Protein AF-D1KF51-F1 (afdb_monomer_lite)

Secondary structure (DSSP, 8-state):
-GGGSPPEEEEEEEETTEEEEEEEE---HHHHHHHHHTS--SPPTTTS-SSHHHHHHHHHHHHHHHHTSS--GGG------SEEEEETTEEEEE-TTS--EEEEE-TTS-EEEEEE--TTTT--S---SS--

Sequence (132 aa):
HLFDGDGMLHSIRISQGRAVLCSRFVKTYKYTVERDAGFPLLPNVFSGFNGLTASATRGAISAARVASGPYNPANGIGNANTSLAFFGDRLYALAESDLPYAVRLTADGDVETVGRNDFNGELFMSMTAHPK

Structure (mmCIF, N/CA/C/O backbone):
data_AF-D1KF51-F1
#
_entry.id   AF-D1KF51-F1
#
loop_
_atom_site.group_PDB
_atom_site.id
_atom_site.type_symbol
_atom_site.label_atom_id
_atom_site.label_alt_id
_atom_site.label_comp_id
_atom_site.label_asym_id
_atom_site.label_entity_id
_atom_site.label_seq_id
_atom_site.pdbx_PDB_ins_code
_atom_site.Cartn_x
_atom_site.Cartn_y
_atom_site.Cartn_z
_atom_site.occupancy
_atom_site.B_iso_or_equiv
_atom_site.auth_seq_id
_atom_site.auth_comp_id
_atom_site.auth_asym_id
_atom_site.auth_atom_id
_atom_site.pdbx_PDB_model_num
ATOM 1 N N . HIS A 1 1 ? 15.410 6.492 1.473 1.00 90.25 1 HIS A N 1
ATOM 2 C CA . HIS A 1 1 ? 14.843 7.658 2.181 1.00 90.25 1 HIS A CA 1
ATOM 3 C C . HIS A 1 1 ? 13.716 7.148 3.068 1.00 90.25 1 HIS A C 1
ATOM 5 O O . HIS A 1 1 ? 13.209 6.069 2.780 1.00 90.25 1 HIS A O 1
ATOM 11 N N . LEU A 1 2 ? 13.312 7.873 4.118 1.00 89.50 2 LEU A N 1
ATOM 12 C CA . LEU A 1 2 ? 12.252 7.413 5.032 1.00 89.50 2 LEU A CA 1
ATOM 13 C C . LEU A 1 2 ? 10.934 7.095 4.297 1.00 89.50 2 LEU A C 1
ATOM 15 O O . LEU A 1 2 ? 10.258 6.132 4.630 1.00 89.50 2 LEU A O 1
ATO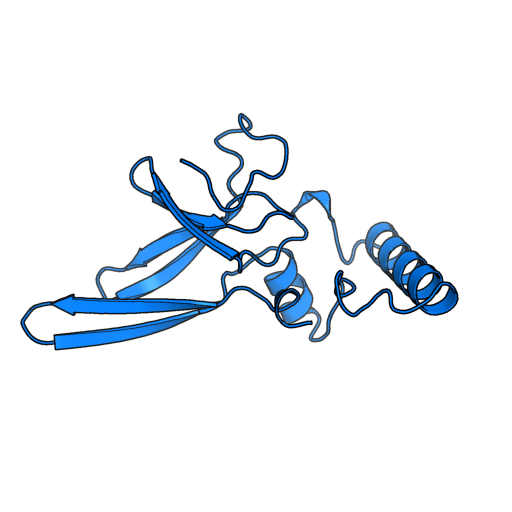M 19 N N . PHE A 1 3 ? 10.614 7.866 3.256 1.00 92.19 3 PHE A N 1
ATOM 20 C CA . PHE A 1 3 ? 9.359 7.748 2.499 1.00 92.19 3 PHE A CA 1
ATOM 21 C C . PHE A 1 3 ? 9.337 6.654 1.421 1.00 92.19 3 PHE A C 1
ATOM 23 O O . PHE A 1 3 ? 8.294 6.433 0.812 1.00 92.19 3 PHE A O 1
ATOM 30 N N . ASP A 1 4 ? 10.457 5.968 1.172 1.00 93.56 4 ASP A N 1
ATOM 31 C CA . ASP A 1 4 ? 10.520 4.935 0.126 1.00 93.56 4 ASP A CA 1
ATOM 32 C C . ASP A 1 4 ? 9.952 3.578 0.589 1.00 93.56 4 ASP A C 1
ATOM 34 O O . ASP A 1 4 ? 9.637 2.728 -0.240 1.00 93.56 4 ASP A O 1
ATOM 38 N N . GLY A 1 5 ? 9.829 3.359 1.902 1.00 95.19 5 GLY A N 1
ATOM 39 C CA . GLY A 1 5 ? 9.427 2.069 2.469 1.00 95.19 5 GLY A CA 1
ATOM 40 C C . GLY A 1 5 ? 7.970 1.696 2.187 1.00 95.19 5 GLY A C 1
ATOM 41 O O . GLY A 1 5 ? 7.122 2.570 1.999 1.00 95.19 5 GLY A O 1
ATOM 42 N N . ASP A 1 6 ? 7.679 0.396 2.190 1.00 97.88 6 ASP A N 1
ATOM 43 C CA . ASP A 1 6 ? 6.313 -0.116 2.067 1.00 97.88 6 ASP A CA 1
ATOM 44 C C . ASP A 1 6 ? 5.455 0.275 3.278 1.00 97.88 6 ASP A C 1
ATOM 46 O O . ASP A 1 6 ? 5.929 0.307 4.416 1.00 97.88 6 ASP A O 1
ATOM 50 N N . GLY A 1 7 ? 4.179 0.565 3.033 1.00 97.94 7 GLY A N 1
ATOM 51 C CA . GLY A 1 7 ? 3.231 0.950 4.068 1.00 97.94 7 GLY A CA 1
ATOM 52 C C . GLY A 1 7 ? 2.947 -0.201 5.022 1.00 97.94 7 GLY A C 1
ATOM 53 O O . GLY A 1 7 ? 2.560 -1.293 4.604 1.00 97.94 7 GLY A O 1
ATOM 54 N N . MET A 1 8 ? 3.099 0.056 6.318 1.00 98.38 8 MET A N 1
ATOM 55 C CA . MET A 1 8 ? 2.691 -0.853 7.382 1.00 98.38 8 MET A CA 1
ATOM 56 C C . MET A 1 8 ? 1.686 -0.145 8.280 1.00 98.38 8 MET A C 1
ATOM 58 O O . MET A 1 8 ? 1.955 0.928 8.815 1.00 98.38 8 MET A O 1
ATOM 62 N N . LEU A 1 9 ? 0.520 -0.761 8.439 1.00 98.19 9 LEU A N 1
ATOM 63 C CA . LEU A 1 9 ? -0.515 -0.280 9.335 1.00 98.19 9 LEU A CA 1
ATOM 64 C C . LEU A 1 9 ? -0.317 -0.885 10.714 1.00 98.19 9 LEU A C 1
ATOM 66 O O . LEU A 1 9 ? -0.073 -2.085 10.847 1.00 98.19 9 LEU A O 1
ATOM 70 N N . HIS A 1 10 ? -0.494 -0.043 11.723 1.00 97.44 10 HIS A N 1
ATOM 71 C CA . HIS A 1 10 ? -0.591 -0.438 13.116 1.00 97.44 10 HIS A CA 1
ATOM 72 C C . HIS A 1 10 ? -2.001 -0.127 13.606 1.00 97.44 10 HIS A C 1
ATOM 74 O O . HIS A 1 10 ? -2.499 0.981 13.418 1.00 97.44 10 HIS A O 1
ATOM 80 N N . SER A 1 11 ? -2.643 -1.103 14.236 1.00 96.19 11 SER A N 1
ATOM 81 C CA . SER A 1 11 ? -3.980 -0.960 14.806 1.00 96.19 11 SER A CA 1
ATOM 82 C C . SER A 1 11 ? -3.985 -1.430 16.253 1.00 96.19 11 SER A C 1
ATOM 84 O O . SER A 1 11 ? -3.345 -2.424 16.596 1.00 96.19 11 SER A O 1
ATOM 86 N N . ILE A 1 12 ? -4.703 -0.702 17.106 1.00 96.31 12 ILE A N 1
ATOM 87 C CA . ILE A 1 12 ? -4.940 -1.079 18.497 1.00 96.31 12 ILE A CA 1
ATOM 88 C C . ILE A 1 12 ? -6.449 -1.138 18.690 1.00 96.31 12 ILE A C 1
ATOM 90 O O . ILE A 1 12 ? -7.124 -0.109 18.713 1.00 96.31 12 ILE A O 1
ATOM 94 N N . ARG A 1 13 ? -6.989 -2.348 18.829 1.00 95.38 13 ARG A N 1
ATOM 95 C CA . ARG A 1 13 ? -8.398 -2.558 19.162 1.00 95.38 13 ARG A CA 1
ATOM 96 C C . ARG A 1 13 ? -8.553 -2.571 20.675 1.00 95.38 13 ARG A C 1
ATOM 98 O O . ARG A 1 13 ? -7.976 -3.429 21.337 1.00 95.38 13 ARG A O 1
ATOM 105 N N . ILE A 1 14 ? -9.364 -1.659 21.206 1.00 95.88 14 ILE A N 1
ATOM 106 C CA . ILE A 1 14 ? -9.701 -1.599 22.632 1.00 95.88 14 ILE A CA 1
ATOM 107 C C . ILE A 1 14 ? -11.146 -2.067 22.807 1.00 95.88 14 ILE A C 1
ATOM 109 O O . ILE A 1 14 ? -12.068 -1.478 22.250 1.00 95.88 14 ILE A O 1
ATOM 113 N N . SER A 1 15 ? -11.354 -3.149 23.555 1.00 94.38 15 SER A N 1
ATOM 114 C CA . SER A 1 15 ? -12.686 -3.697 23.824 1.00 94.38 15 SER A CA 1
ATOM 115 C C . SER A 1 15 ? -12.691 -4.481 25.131 1.00 94.38 15 SER A C 1
ATOM 117 O O . SER A 1 15 ? -11.734 -5.196 25.419 1.00 94.38 15 SER A O 1
ATOM 119 N N . GLN A 1 16 ? -13.759 -4.349 25.925 1.00 94.88 16 GLN A N 1
ATOM 120 C CA . GLN A 1 16 ? -13.935 -5.083 27.190 1.00 94.88 16 GLN A CA 1
ATOM 121 C C . GLN A 1 16 ? -12.718 -4.970 28.133 1.00 94.88 16 GLN A C 1
ATOM 123 O O . GLN A 1 16 ? -12.252 -5.957 28.697 1.00 94.88 16 GLN A O 1
ATOM 128 N N . GLY A 1 17 ? -12.139 -3.768 28.247 1.00 96.31 17 GLY A N 1
ATOM 129 C CA . GLY A 1 17 ? -10.955 -3.518 29.080 1.00 96.31 17 GLY A CA 1
ATOM 130 C C . GLY A 1 17 ? -9.645 -4.134 28.565 1.00 96.31 17 GLY A C 1
ATOM 131 O O . GLY A 1 17 ? -8.645 -4.102 29.276 1.00 96.31 17 GLY A O 1
ATOM 132 N N . ARG A 1 18 ? -9.616 -4.687 27.345 1.00 95.25 18 ARG A N 1
ATOM 133 C CA . ARG A 1 18 ? -8.428 -5.289 26.722 1.00 95.25 18 ARG A CA 1
ATOM 134 C C . ARG A 1 18 ? -7.994 -4.530 25.474 1.00 95.25 18 ARG A C 1
ATOM 136 O O . ARG A 1 18 ? -8.835 -4.030 24.731 1.00 95.25 18 ARG A O 1
ATOM 143 N N . ALA A 1 19 ? -6.685 -4.516 25.224 1.00 95.50 19 ALA A N 1
ATOM 144 C CA . ALA A 1 19 ? -6.080 -4.010 23.995 1.00 95.50 19 ALA A CA 1
ATOM 145 C C . ALA A 1 19 ? -5.502 -5.164 23.158 1.00 95.50 19 ALA A C 1
ATOM 147 O O . ALA A 1 19 ? -4.833 -6.048 23.696 1.00 95.50 19 ALA A O 1
ATOM 148 N N . VAL A 1 20 ? -5.745 -5.143 21.848 1.00 95.25 20 VAL A N 1
ATOM 149 C CA . VAL A 1 20 ? -5.149 -6.055 20.861 1.00 95.25 20 VAL A CA 1
ATOM 150 C C . VAL A 1 20 ? -4.388 -5.215 19.844 1.00 95.25 20 VAL A C 1
ATOM 152 O O . VAL A 1 20 ? -4.981 -4.360 1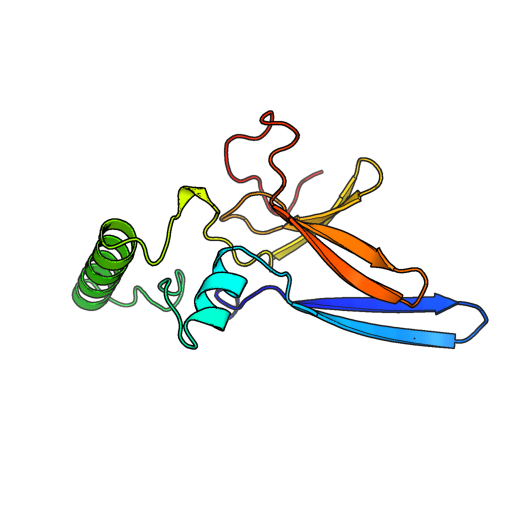9.191 1.00 95.25 20 VAL A O 1
ATOM 155 N N . LEU A 1 21 ? -3.079 -5.446 19.732 1.00 96.75 21 LEU A N 1
ATOM 156 C CA . LEU A 1 21 ? -2.213 -4.812 18.740 1.00 96.75 21 LEU A CA 1
ATOM 157 C C . LEU A 1 21 ? -2.114 -5.705 17.502 1.00 96.75 21 LEU A C 1
ATOM 159 O O . LEU A 1 21 ? -1.785 -6.886 17.621 1.00 96.75 21 LEU A O 1
ATOM 163 N N . CYS A 1 22 ? -2.305 -5.127 16.320 1.00 97.62 22 CYS A N 1
ATOM 164 C CA . CYS A 1 22 ? -1.988 -5.777 15.056 1.00 97.62 22 CYS A CA 1
ATOM 165 C C . CYS A 1 22 ? -1.162 -4.858 14.153 1.00 97.62 22 CYS A C 1
ATOM 167 O O . CYS A 1 22 ? -1.462 -3.671 14.014 1.00 97.62 22 CYS A O 1
ATOM 169 N N . SER A 1 23 ? -0.143 -5.443 13.519 1.00 98.06 23 SER A N 1
ATOM 170 C CA . SER A 1 23 ? 0.697 -4.799 12.511 1.00 98.06 23 SER A CA 1
ATOM 171 C C . SER A 1 23 ? 0.675 -5.618 11.223 1.00 98.06 23 SER A C 1
ATOM 173 O O . SER A 1 23 ? 0.931 -6.831 11.253 1.00 98.06 23 SER A O 1
ATOM 175 N N . ARG A 1 24 ? 0.371 -4.974 10.093 1.00 98.25 24 ARG A N 1
ATOM 176 C CA . ARG A 1 24 ? 0.320 -5.610 8.766 1.00 98.25 24 ARG A CA 1
ATOM 177 C C . ARG A 1 24 ? 0.823 -4.658 7.694 1.00 98.25 24 ARG A C 1
ATOM 179 O O . ARG A 1 24 ? 0.458 -3.486 7.685 1.00 98.25 24 ARG A O 1
ATOM 186 N N . PHE A 1 25 ? 1.619 -5.178 6.765 1.00 98.50 25 PHE A N 1
ATOM 187 C CA . PHE A 1 25 ? 1.904 -4.462 5.525 1.00 98.50 25 PHE A CA 1
ATOM 188 C C . PHE A 1 25 ? 0.625 -4.302 4.706 1.00 98.50 25 PHE A C 1
ATOM 190 O O . PHE A 1 25 ? -0.177 -5.236 4.611 1.00 98.50 25 PHE A O 1
ATOM 197 N N . VAL A 1 26 ? 0.464 -3.137 4.085 1.00 98.56 26 VAL A N 1
ATOM 198 C CA . VAL A 1 26 ? -0.517 -2.956 3.020 1.00 98.56 26 VAL A CA 1
ATOM 199 C C . VAL A 1 26 ? -0.027 -3.770 1.830 1.00 98.56 26 VAL A C 1
ATOM 201 O O . VAL A 1 26 ? 1.076 -3.555 1.330 1.00 98.56 26 VAL A O 1
ATOM 204 N N . LYS A 1 27 ? -0.831 -4.732 1.377 1.00 98.44 27 LYS A N 1
ATOM 205 C CA . LYS A 1 27 ? -0.496 -5.595 0.240 1.00 98.44 27 LYS A CA 1
ATOM 206 C C . LYS A 1 27 ? -0.681 -4.833 -1.074 1.00 98.44 27 LYS A C 1
ATOM 208 O O . LYS A 1 27 ? -1.609 -5.113 -1.830 1.00 98.44 27 LYS A O 1
ATOM 213 N N . THR A 1 28 ? 0.171 -3.840 -1.319 1.00 98.38 28 THR A N 1
ATOM 214 C CA . THR A 1 28 ? 0.176 -3.102 -2.585 1.00 98.38 28 THR A CA 1
ATOM 215 C C . THR A 1 28 ? 0.636 -3.990 -3.737 1.00 98.38 28 THR A C 1
ATOM 217 O O . THR A 1 28 ? 1.277 -5.025 -3.522 1.00 98.38 28 THR A O 1
ATOM 220 N N . TYR A 1 29 ? 0.337 -3.595 -4.978 1.00 97.56 29 TYR A N 1
ATOM 221 C CA . TYR A 1 29 ? 0.871 -4.299 -6.145 1.00 97.56 29 TYR A CA 1
ATOM 222 C C . TYR A 1 29 ? 2.406 -4.338 -6.107 1.00 97.56 29 TYR A C 1
ATOM 224 O O . TYR A 1 29 ? 2.998 -5.406 -6.223 1.00 97.56 29 TYR A O 1
ATOM 232 N N . LYS A 1 30 ? 3.059 -3.204 -5.812 1.00 96.75 30 LYS A N 1
ATOM 233 C CA . LYS A 1 30 ? 4.512 -3.151 -5.592 1.00 96.75 30 LYS A CA 1
ATOM 234 C C . LYS A 1 30 ? 4.968 -4.167 -4.536 1.00 96.75 30 LYS A C 1
ATOM 236 O O . LYS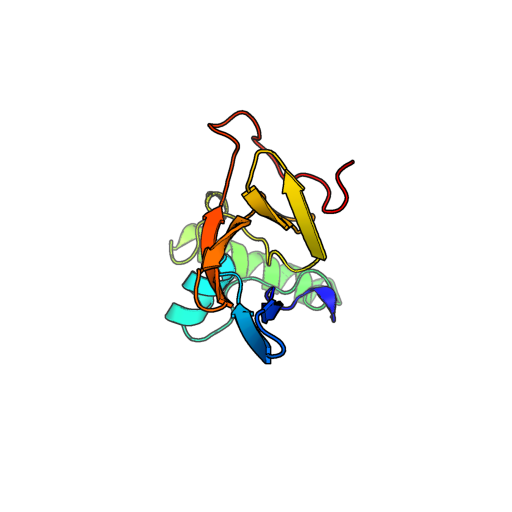 A 1 30 ? 5.819 -4.997 -4.836 1.00 96.75 30 LYS A O 1
ATOM 241 N N . TYR A 1 31 ? 4.382 -4.126 -3.337 1.00 97.44 31 TYR A N 1
ATOM 242 C CA . TYR A 1 31 ? 4.766 -5.004 -2.230 1.00 97.44 31 TYR A CA 1
ATOM 243 C C . TYR A 1 31 ? 4.634 -6.487 -2.594 1.00 97.44 31 TYR A C 1
ATOM 245 O O . TYR A 1 31 ? 5.530 -7.276 -2.314 1.00 97.44 31 TYR A O 1
ATOM 253 N N . THR A 1 32 ? 3.518 -6.872 -3.215 1.00 97.50 32 THR A N 1
ATOM 254 C CA . THR A 1 32 ? 3.247 -8.275 -3.563 1.00 97.50 32 THR A CA 1
ATOM 255 C C . THR A 1 32 ? 4.226 -8.800 -4.607 1.00 97.50 32 THR A C 1
ATOM 257 O O . THR A 1 32 ? 4.860 -9.823 -4.369 1.00 97.50 32 THR A O 1
ATOM 260 N N . VAL A 1 33 ? 4.445 -8.064 -5.700 1.00 96.75 33 VAL A N 1
ATOM 261 C CA . VAL A 1 33 ? 5.368 -8.500 -6.759 1.00 96.75 33 VAL A CA 1
ATOM 262 C C . VAL A 1 33 ? 6.820 -8.544 -6.265 1.00 96.75 33 VAL A C 1
ATOM 264 O O . VAL A 1 33 ? 7.540 -9.494 -6.560 1.00 96.75 33 VAL A O 1
ATOM 267 N N . GLU A 1 34 ? 7.269 -7.557 -5.484 1.00 96.44 34 GLU A N 1
ATOM 268 C CA . GLU A 1 34 ? 8.633 -7.555 -4.927 1.00 96.44 34 GLU A CA 1
ATOM 269 C C . GLU A 1 34 ? 8.841 -8.657 -3.885 1.00 96.44 34 GLU A C 1
ATOM 271 O O . GLU A 1 34 ? 9.911 -9.269 -3.833 1.00 96.44 34 GLU A O 1
ATOM 276 N N . ARG A 1 35 ? 7.814 -8.947 -3.078 1.00 96.50 35 ARG A N 1
ATOM 277 C CA . ARG A 1 35 ? 7.838 -10.055 -2.121 1.00 96.50 35 ARG A CA 1
ATOM 278 C C . ARG A 1 35 ? 7.962 -11.400 -2.828 1.00 96.50 35 ARG A C 1
ATOM 280 O O . ARG A 1 35 ? 8.760 -12.221 -2.385 1.00 96.50 35 ARG A O 1
ATOM 287 N N . ASP A 1 36 ? 7.210 -11.609 -3.905 1.00 96.38 36 ASP A N 1
ATOM 288 C CA . ASP A 1 36 ? 7.240 -12.856 -4.675 1.00 96.38 36 ASP A CA 1
ATOM 289 C C . ASP A 1 36 ? 8.563 -13.017 -5.439 1.00 96.38 36 ASP A C 1
ATOM 291 O O . ASP A 1 36 ? 9.106 -14.118 -5.522 1.00 96.38 36 ASP A O 1
ATOM 295 N N . ALA A 1 37 ? 9.130 -11.915 -5.941 1.00 94.88 37 ALA A N 1
ATOM 296 C CA . ALA A 1 37 ? 10.452 -11.908 -6.564 1.00 94.88 37 ALA A CA 1
ATOM 297 C C . ALA A 1 37 ? 11.597 -12.115 -5.553 1.00 94.88 37 ALA A C 1
ATOM 299 O O . ALA A 1 37 ? 12.677 -12.570 -5.929 1.00 94.88 37 ALA A O 1
ATOM 300 N N . GLY A 1 38 ? 11.386 -11.766 -4.280 1.00 95.62 38 GLY A N 1
ATOM 301 C CA . GLY A 1 38 ? 12.393 -11.834 -3.219 1.00 95.62 38 GLY A CA 1
ATOM 302 C C . GLY A 1 38 ? 13.413 -10.688 -3.235 1.00 95.62 38 GLY A C 1
ATOM 303 O O . GLY A 1 38 ? 14.398 -10.738 -2.497 1.00 95.62 38 GLY A O 1
ATOM 304 N N . PHE A 1 39 ? 13.210 -9.657 -4.061 1.00 91.56 39 PHE A N 1
ATOM 305 C CA . PHE A 1 39 ? 14.076 -8.476 -4.142 1.00 91.56 39 PHE A CA 1
ATOM 306 C C . PHE A 1 39 ? 13.328 -7.244 -4.699 1.00 91.56 39 PHE A C 1
ATOM 308 O O . PHE A 1 39 ? 12.323 -7.399 -5.393 1.00 91.56 39 PHE A O 1
ATOM 315 N N . PRO A 1 40 ? 13.828 -6.011 -4.463 1.00 91.00 40 PRO A N 1
ATOM 316 C CA . PRO A 1 40 ? 13.205 -4.792 -4.987 1.00 91.00 40 PRO A CA 1
ATOM 317 C C . PRO A 1 40 ? 13.219 -4.695 -6.525 1.00 91.00 40 PRO A C 1
ATOM 319 O O . PRO A 1 40 ? 14.271 -4.779 -7.179 1.00 91.00 40 PRO A O 1
ATOM 322 N N . LEU A 1 41 ? 12.048 -4.439 -7.108 1.00 90.19 41 LEU A N 1
ATOM 323 C CA . LEU A 1 41 ? 11.808 -4.324 -8.548 1.00 90.19 41 LEU A CA 1
ATOM 324 C C . LEU A 1 41 ? 11.610 -2.880 -9.000 1.00 90.19 41 LEU A C 1
ATOM 326 O O . LEU A 1 41 ? 11.955 -2.557 -10.140 1.00 90.19 41 LEU A O 1
ATOM 330 N N . LEU A 1 42 ? 11.119 -2.002 -8.134 1.00 88.62 42 LEU A N 1
ATOM 331 C CA . LEU A 1 42 ? 11.048 -0.579 -8.425 1.00 88.62 42 LEU A CA 1
ATOM 332 C C . LEU A 1 42 ? 12.193 0.188 -7.757 1.00 88.62 42 LEU A C 1
ATOM 334 O O . LEU A 1 42 ? 12.652 -0.171 -6.671 1.00 88.62 42 LEU A O 1
ATOM 338 N N . PRO A 1 43 ? 12.703 1.246 -8.408 1.00 88.31 43 PRO A N 1
ATOM 339 C CA . PRO A 1 43 ? 13.668 2.126 -7.785 1.00 88.31 43 PRO A CA 1
ATOM 340 C C . PRO A 1 43 ? 12.984 2.949 -6.692 1.00 88.31 43 PRO A C 1
ATOM 342 O O . PRO A 1 43 ? 11.881 3.461 -6.867 1.00 88.31 43 PRO A O 1
ATOM 345 N N . ASN A 1 44 ? 13.693 3.144 -5.587 1.00 88.88 44 ASN A N 1
ATOM 346 C CA . ASN A 1 44 ? 13.307 4.111 -4.568 1.00 88.88 44 ASN A CA 1
ATOM 347 C C . ASN A 1 44 ? 13.333 5.528 -5.160 1.00 88.88 44 ASN A C 1
ATOM 349 O O . ASN A 1 44 ? 14.373 5.964 -5.654 1.00 88.88 44 ASN A O 1
ATOM 353 N N . VAL A 1 45 ? 12.222 6.258 -5.103 1.00 85.62 45 VAL A N 1
ATOM 354 C CA . VAL A 1 45 ? 12.091 7.568 -5.764 1.00 85.62 45 VAL A CA 1
ATOM 355 C C . VAL A 1 45 ? 12.962 8.627 -5.092 1.00 85.62 45 VAL A C 1
ATOM 357 O O . VAL A 1 45 ? 13.624 9.404 -5.772 1.00 85.62 45 VAL A O 1
ATOM 360 N N . PHE A 1 46 ? 13.035 8.636 -3.762 1.00 83.38 46 PHE A N 1
ATOM 361 C CA . PHE A 1 46 ? 13.773 9.676 -3.042 1.00 83.38 46 PHE A CA 1
ATOM 362 C C . PHE A 1 46 ? 15.246 9.332 -2.831 1.00 83.38 46 PHE A C 1
ATOM 364 O O . PHE A 1 46 ? 16.074 10.226 -2.700 1.00 83.38 46 PHE A O 1
ATOM 371 N N . SER A 1 47 ? 15.593 8.043 -2.765 1.00 82.81 47 SER A N 1
ATOM 372 C CA . SER A 1 47 ? 16.982 7.610 -2.537 1.00 82.81 47 SER A CA 1
ATOM 373 C C . SER A 1 47 ? 17.664 6.945 -3.725 1.00 82.81 47 SER A C 1
ATOM 375 O O . SER A 1 47 ? 18.870 6.717 -3.672 1.00 82.81 47 SER A O 1
ATOM 377 N N . GLY A 1 48 ? 16.934 6.615 -4.788 1.00 77.94 48 GLY A N 1
ATOM 378 C CA . GLY A 1 48 ? 17.470 5.909 -5.953 1.00 77.94 48 GLY A CA 1
ATOM 379 C C . GLY A 1 48 ? 18.071 6.815 -7.028 1.00 77.94 48 GLY A C 1
ATOM 380 O O . GLY A 1 48 ? 18.786 6.308 -7.891 1.00 77.94 48 GLY A O 1
ATOM 381 N N . PHE A 1 49 ? 17.825 8.126 -6.969 1.00 80.69 49 PHE A N 1
ATOM 382 C CA . PHE A 1 49 ? 18.142 9.090 -8.032 1.00 80.69 49 PHE A CA 1
ATOM 383 C C . PHE A 1 49 ? 19.201 10.128 -7.606 1.00 80.69 49 PHE A C 1
ATOM 385 O O . PHE A 1 49 ? 19.054 11.324 -7.837 1.00 80.69 49 PHE A O 1
ATOM 392 N N . ASN A 1 50 ? 20.305 9.678 -6.997 1.00 81.94 50 ASN A N 1
ATOM 393 C CA . ASN A 1 50 ? 21.354 10.557 -6.442 1.00 81.94 50 ASN A CA 1
ATOM 394 C C . ASN A 1 50 ? 22.449 10.967 -7.452 1.00 81.94 50 ASN A C 1
ATOM 396 O O . ASN A 1 50 ? 23.609 11.138 -7.082 1.00 81.94 50 ASN A O 1
ATOM 400 N N . GLY A 1 51 ? 22.115 11.090 -8.738 1.00 87.69 51 GLY A N 1
ATOM 401 C CA . GLY A 1 51 ? 23.051 11.540 -9.776 1.00 87.69 51 GLY A CA 1
ATOM 402 C C . GLY A 1 5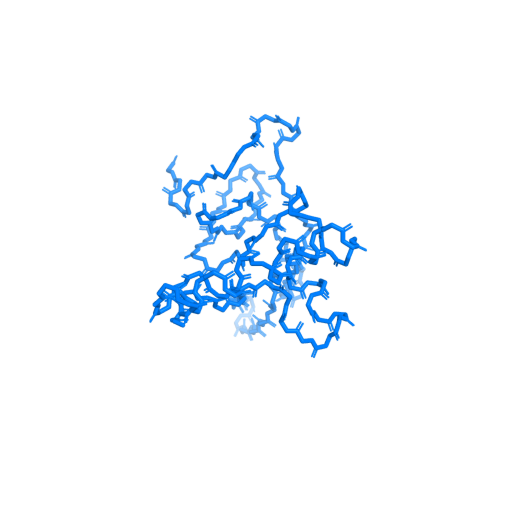1 ? 22.687 11.033 -11.167 1.00 87.69 51 GLY A C 1
ATOM 403 O O . GLY A 1 51 ? 22.020 10.011 -11.299 1.00 87.69 51 GLY A O 1
ATOM 404 N N . LEU A 1 52 ? 23.152 11.721 -12.215 1.00 86.81 52 LEU A N 1
ATOM 405 C CA . LEU A 1 52 ? 22.735 11.468 -13.602 1.00 86.81 52 LEU A CA 1
ATOM 406 C C . LEU A 1 52 ? 22.909 10.001 -14.032 1.00 86.81 52 LEU A C 1
ATOM 408 O O . LEU A 1 52 ? 21.966 9.388 -14.526 1.00 86.81 52 LEU A O 1
ATOM 412 N N . THR A 1 53 ? 24.084 9.415 -13.792 1.00 88.12 53 THR A N 1
ATOM 413 C CA . THR A 1 53 ? 24.373 8.018 -14.159 1.00 88.12 53 THR A CA 1
ATOM 414 C C . THR A 1 53 ? 23.507 7.026 -13.383 1.00 88.12 53 THR A C 1
ATOM 416 O O . THR A 1 53 ? 22.988 6.071 -13.963 1.00 88.12 53 THR A O 1
ATOM 419 N N . ALA A 1 54 ? 23.317 7.253 -12.079 1.00 86.00 54 ALA A N 1
ATOM 420 C CA . ALA A 1 54 ? 22.474 6.404 -11.240 1.00 86.00 54 ALA A CA 1
ATOM 421 C C . ALA A 1 54 ? 21.012 6.467 -11.703 1.00 86.00 54 ALA A C 1
ATOM 423 O O . ALA A 1 54 ? 20.387 5.427 -11.908 1.00 86.00 54 ALA A O 1
ATOM 424 N N . SER A 1 55 ? 20.510 7.675 -11.965 1.00 87.94 55 SER A N 1
ATOM 425 C CA . SER A 1 55 ? 19.171 7.926 -12.491 1.00 87.94 55 SER A CA 1
ATOM 426 C C . SER A 1 55 ? 18.941 7.238 -13.836 1.00 87.94 55 SER A C 1
ATOM 428 O O . SER A 1 55 ? 17.962 6.510 -13.989 1.00 87.94 55 SER A O 1
ATOM 430 N N . ALA A 1 56 ? 19.868 7.397 -14.787 1.00 89.81 56 ALA A N 1
ATOM 431 C CA . ALA A 1 56 ? 19.785 6.759 -16.100 1.00 89.81 56 ALA A CA 1
ATOM 432 C C . ALA A 1 56 ? 19.791 5.226 -15.989 1.00 89.81 56 ALA A C 1
ATOM 434 O O . ALA A 1 56 ? 18.960 4.552 -16.597 1.00 89.81 56 ALA A O 1
ATOM 435 N N . THR A 1 57 ? 20.672 4.671 -15.152 1.00 90.62 57 THR A N 1
ATOM 436 C CA . THR A 1 57 ? 20.772 3.219 -14.938 1.00 90.62 57 THR A CA 1
ATOM 437 C C . THR A 1 57 ? 19.492 2.656 -14.319 1.00 90.62 57 THR A C 1
ATOM 439 O O . THR A 1 57 ? 18.959 1.650 -14.786 1.00 90.62 57 THR A O 1
ATOM 442 N N . ARG A 1 58 ? 18.957 3.307 -13.278 1.00 89.31 58 ARG A N 1
ATOM 443 C CA . ARG A 1 58 ? 17.707 2.893 -12.620 1.00 89.31 58 ARG A CA 1
ATOM 444 C C . ARG A 1 58 ? 16.505 3.022 -13.549 1.00 89.31 58 ARG A C 1
ATOM 446 O O . ARG A 1 58 ? 15.671 2.117 -13.566 1.00 89.31 58 ARG A O 1
ATOM 453 N N . GLY A 1 59 ? 16.443 4.087 -14.347 1.00 89.88 59 GLY A N 1
ATOM 454 C CA . GLY A 1 59 ? 15.425 4.265 -15.381 1.00 89.88 59 GLY A CA 1
ATOM 455 C C . GLY A 1 59 ? 15.458 3.138 -16.415 1.00 89.88 59 GLY A C 1
ATOM 456 O O . GLY A 1 59 ? 14.435 2.500 -16.650 1.00 89.88 59 GLY A O 1
ATOM 457 N N . ALA A 1 60 ? 16.640 2.819 -16.952 1.00 92.56 60 ALA A N 1
ATOM 458 C CA . ALA A 1 60 ? 16.813 1.746 -17.932 1.00 92.56 60 ALA A CA 1
ATOM 459 C C . ALA A 1 60 ? 16.421 0.366 -17.375 1.00 92.56 60 ALA A C 1
ATOM 461 O O . ALA A 1 60 ? 15.688 -0.374 -18.028 1.00 92.56 60 ALA A O 1
ATOM 462 N N . ILE A 1 61 ? 16.843 0.034 -16.148 1.00 92.12 61 ILE A N 1
ATOM 463 C CA . ILE A 1 61 ? 16.460 -1.227 -15.488 1.00 92.12 61 ILE A CA 1
ATOM 464 C C . ILE A 1 61 ? 14.943 -1.296 -15.279 1.00 92.12 61 ILE A C 1
ATOM 466 O O . ILE A 1 61 ? 14.337 -2.340 -15.514 1.00 92.12 61 ILE A O 1
ATOM 470 N N . SER A 1 62 ? 14.321 -0.193 -14.860 1.00 91.06 62 SER A N 1
ATOM 471 C CA . SER A 1 62 ? 12.869 -0.136 -14.651 1.00 91.06 62 SER A CA 1
ATOM 472 C C . SER A 1 62 ? 12.120 -0.336 -15.966 1.00 91.06 62 SER A C 1
ATOM 474 O O . SER A 1 62 ? 11.221 -1.166 -16.034 1.00 91.06 62 SER A O 1
ATOM 476 N N . ALA A 1 63 ? 12.542 0.343 -17.036 1.00 91.62 63 ALA A N 1
ATOM 477 C CA . ALA A 1 63 ? 11.963 0.175 -18.366 1.00 91.62 63 ALA A CA 1
ATOM 478 C C . ALA A 1 63 ? 12.112 -1.267 -18.877 1.00 91.62 63 ALA A C 1
ATOM 480 O O . ALA A 1 63 ? 11.151 -1.834 -19.391 1.00 91.62 63 ALA A O 1
ATOM 481 N N . ALA A 1 64 ? 13.276 -1.893 -18.672 1.00 93.50 64 ALA A N 1
ATOM 482 C CA . ALA A 1 64 ? 13.491 -3.291 -19.032 1.00 93.50 64 ALA A CA 1
ATOM 483 C C . ALA A 1 64 ? 12.559 -4.240 -18.259 1.00 93.50 64 ALA A C 1
ATOM 485 O O . ALA A 1 64 ? 12.005 -5.165 -18.849 1.00 93.50 64 ALA A O 1
ATOM 486 N N . ARG A 1 65 ? 12.337 -4.002 -16.959 1.00 92.31 65 ARG A N 1
ATOM 487 C CA . ARG A 1 65 ? 11.385 -4.768 -16.128 1.00 92.31 65 ARG A CA 1
ATOM 488 C C . ARG A 1 65 ? 9.935 -4.589 -16.574 1.00 92.31 65 ARG A C 1
ATOM 490 O O . ARG A 1 65 ? 9.169 -5.539 -16.516 1.00 92.31 65 ARG A O 1
ATOM 497 N N . VAL A 1 66 ? 9.556 -3.409 -17.054 1.00 92.19 66 VAL A N 1
ATOM 498 C CA . VAL A 1 66 ? 8.221 -3.208 -17.636 1.00 92.19 66 VAL A CA 1
ATOM 499 C C . VAL A 1 66 ? 8.097 -3.932 -18.977 1.00 92.19 66 VAL A C 1
ATOM 501 O O . VAL A 1 66 ? 7.139 -4.664 -19.200 1.00 92.19 66 VAL A O 1
ATOM 504 N N . ALA A 1 67 ? 9.097 -3.798 -19.850 1.00 92.69 67 ALA A N 1
ATOM 505 C CA . ALA A 1 67 ? 9.084 -4.399 -21.182 1.00 92.69 67 ALA A CA 1
ATOM 506 C C . ALA A 1 67 ? 9.134 -5.939 -21.162 1.00 92.69 67 ALA A C 1
ATOM 508 O O . ALA A 1 67 ? 8.546 -6.583 -22.025 1.00 92.69 67 ALA A O 1
ATOM 509 N N . SER A 1 68 ? 9.825 -6.533 -20.184 1.00 91.94 68 SER A N 1
ATOM 510 C CA . SER A 1 68 ? 9.939 -7.994 -20.031 1.00 91.94 68 SER A CA 1
ATOM 511 C C . SER A 1 68 ? 8.748 -8.642 -19.313 1.00 91.94 68 SER A C 1
ATOM 513 O O . SER A 1 68 ? 8.681 -9.866 -19.240 1.00 91.94 68 SER A O 1
ATOM 515 N N . GLY A 1 69 ? 7.815 -7.847 -18.776 1.00 89.38 69 GLY A N 1
ATOM 516 C CA . GLY A 1 69 ? 6.625 -8.332 -18.079 1.00 89.38 69 GLY A CA 1
ATOM 517 C C . GLY A 1 69 ? 6.697 -8.650 -16.570 1.00 89.38 69 GLY A C 1
ATOM 518 O O . GLY A 1 69 ? 5.615 -8.833 -16.013 1.00 89.38 69 GLY A O 1
ATOM 519 N N . PRO A 1 70 ? 7.839 -8.692 -15.840 1.00 87.81 70 PRO A N 1
ATOM 520 C CA . PRO A 1 70 ? 7.813 -8.949 -14.396 1.00 87.81 70 PRO A CA 1
ATOM 521 C C . PRO A 1 70 ? 7.137 -7.839 -13.581 1.00 87.81 70 PRO A C 1
ATOM 523 O O . PRO A 1 70 ? 6.858 -8.048 -12.405 1.00 87.81 70 PRO A O 1
ATOM 526 N N . TYR A 1 71 ? 6.883 -6.662 -14.163 1.00 94.00 71 TYR A N 1
ATOM 527 C CA . TYR A 1 71 ? 6.191 -5.576 -13.478 1.00 94.00 71 TYR A CA 1
ATOM 528 C C . TYR A 1 71 ? 5.312 -4.762 -14.430 1.00 94.00 71 TYR A C 1
ATOM 530 O O . TYR A 1 71 ? 5.801 -4.249 -15.433 1.00 94.00 71 TYR A O 1
ATOM 538 N N . ASN A 1 72 ? 4.032 -4.574 -14.096 1.00 95.25 72 ASN A N 1
ATOM 539 C CA . ASN A 1 72 ? 3.122 -3.721 -14.859 1.00 95.25 72 ASN A CA 1
ATOM 540 C C . ASN A 1 72 ? 2.700 -2.486 -14.035 1.00 95.25 72 ASN A C 1
ATOM 542 O O . ASN A 1 72 ? 1.859 -2.616 -13.144 1.00 95.25 72 ASN A O 1
ATOM 546 N N . PRO A 1 73 ? 3.210 -1.280 -14.344 1.00 92.81 73 PRO A N 1
ATOM 547 C CA . PRO A 1 73 ? 2.918 -0.071 -13.575 1.00 92.81 73 PRO A CA 1
ATOM 548 C C . PRO A 1 73 ? 1.449 0.371 -13.651 1.00 92.81 73 PRO A C 1
ATOM 550 O O . PRO A 1 73 ? 1.005 1.121 -12.784 1.00 92.81 73 PRO A O 1
ATOM 553 N N . ALA A 1 74 ? 0.663 -0.119 -14.620 1.00 92.81 74 ALA A N 1
ATOM 554 C CA . ALA A 1 74 ? -0.779 0.141 -14.673 1.00 92.81 74 ALA A CA 1
ATOM 555 C C . ALA A 1 74 ? -1.522 -0.403 -13.436 1.00 92.81 74 ALA A C 1
ATOM 557 O O . ALA A 1 74 ? -2.553 0.141 -13.033 1.00 92.81 74 ALA A O 1
ATOM 558 N N . ASN A 1 75 ? -0.966 -1.432 -12.790 1.00 94.75 75 ASN A N 1
ATOM 559 C CA . ASN A 1 75 ? -1.520 -2.035 -11.579 1.00 94.75 75 ASN A CA 1
ATOM 560 C C . ASN A 1 75 ? -1.153 -1.271 -10.294 1.00 94.75 75 ASN A C 1
ATOM 562 O O . ASN A 1 75 ? -1.616 -1.643 -9.216 1.00 94.75 75 ASN A O 1
ATOM 566 N N . GLY A 1 76 ? -0.369 -0.195 -10.402 1.00 94.75 76 GLY A N 1
ATOM 567 C CA . GLY A 1 76 ? 0.050 0.654 -9.290 1.00 94.75 76 GLY A CA 1
ATOM 568 C C . GLY A 1 76 ? 1.557 0.622 -9.069 1.00 94.75 76 GLY A C 1
ATOM 569 O O . GLY A 1 76 ? 2.223 -0.346 -9.412 1.00 94.75 76 GLY A O 1
ATOM 570 N N . ILE A 1 77 ? 2.095 1.695 -8.498 1.00 94.56 77 ILE A N 1
ATOM 571 C CA . ILE A 1 77 ? 3.524 1.839 -8.159 1.00 94.56 77 ILE A CA 1
ATOM 572 C C . ILE A 1 77 ? 3.733 2.285 -6.707 1.00 94.56 77 ILE A C 1
ATOM 574 O O . ILE A 1 77 ? 4.869 2.451 -6.261 1.00 94.56 77 ILE A O 1
ATOM 578 N N . GLY A 1 78 ? 2.643 2.506 -5.970 1.00 94.94 78 GLY A N 1
ATOM 579 C CA . GLY A 1 78 ? 2.679 3.104 -4.647 1.00 94.94 78 GLY A CA 1
ATOM 580 C C . GLY A 1 78 ? 2.955 2.118 -3.528 1.00 94.94 78 GLY A C 1
ATOM 581 O O . GLY A 1 78 ? 2.782 0.901 -3.627 1.00 94.94 78 GLY A O 1
ATOM 582 N N . ASN A 1 79 ? 3.354 2.704 -2.410 1.00 96.12 79 ASN A N 1
ATOM 583 C CA . ASN A 1 79 ? 3.650 2.033 -1.155 1.00 96.12 79 ASN A CA 1
ATOM 584 C C . ASN A 1 79 ? 2.547 2.210 -0.099 1.00 96.12 79 ASN A C 1
ATOM 586 O O . ASN A 1 79 ? 2.604 1.520 0.912 1.00 96.12 79 ASN A O 1
ATOM 590 N N . ALA A 1 80 ? 1.547 3.075 -0.323 1.00 97.88 80 ALA A N 1
ATOM 591 C CA . ALA A 1 80 ? 0.411 3.300 0.586 1.00 97.88 80 ALA A CA 1
ATOM 592 C C . ALA A 1 80 ? 0.840 3.561 2.049 1.00 97.88 80 ALA A C 1
ATOM 594 O O . ALA A 1 80 ? 0.314 2.958 2.985 1.00 97.88 80 ALA A O 1
ATOM 595 N N . ASN A 1 81 ? 1.849 4.418 2.241 1.00 97.81 81 ASN A N 1
ATOM 596 C CA . ASN A 1 81 ? 2.552 4.596 3.515 1.00 97.81 81 ASN A CA 1
ATOM 597 C C . ASN A 1 81 ? 2.367 5.979 4.167 1.00 97.81 81 ASN A C 1
ATOM 599 O O . ASN A 1 81 ? 3.019 6.262 5.170 1.00 97.81 81 ASN A O 1
ATOM 603 N N . THR A 1 82 ? 1.551 6.861 3.585 1.00 97.56 82 THR A N 1
ATOM 604 C CA . THR A 1 82 ? 1.541 8.284 3.954 1.00 97.56 82 THR A CA 1
ATOM 605 C C . THR A 1 82 ? 0.454 8.612 4.975 1.00 97.56 82 THR A C 1
ATOM 607 O O . THR A 1 82 ? 0.721 9.318 5.946 1.00 97.56 82 THR A O 1
ATOM 610 N N . SER A 1 83 ? -0.769 8.110 4.792 1.00 98.06 83 SER A N 1
ATOM 611 C CA . SER A 1 83 ? -1.884 8.409 5.701 1.00 98.06 83 SER A CA 1
ATOM 612 C C . SER A 1 83 ? -3.022 7.381 5.613 1.00 98.06 83 SER A C 1
ATOM 614 O O . SER A 1 83 ? -2.989 6.446 4.805 1.00 98.06 83 SER A O 1
ATOM 616 N N . LEU A 1 84 ? -4.043 7.584 6.452 1.00 98.00 84 LEU A N 1
ATOM 617 C CA . LEU A 1 84 ? -5.306 6.856 6.439 1.00 98.00 84 LEU A CA 1
ATOM 618 C C . LEU A 1 84 ? -6.485 7.827 6.306 1.00 98.00 84 LEU A C 1
ATOM 620 O O . LEU A 1 84 ? -6.486 8.877 6.949 1.00 98.00 84 LEU A O 1
ATOM 624 N N . ALA A 1 85 ? -7.516 7.438 5.556 1.00 97.56 85 ALA A N 1
ATOM 625 C CA . ALA A 1 85 ? -8.797 8.144 5.510 1.00 97.56 85 ALA A CA 1
ATOM 626 C C . ALA A 1 85 ? -9.963 7.161 5.653 1.00 97.56 85 ALA A C 1
ATOM 628 O O . ALA A 1 85 ? -9.975 6.111 5.009 1.00 97.56 85 ALA A O 1
ATOM 629 N N . PHE A 1 86 ? -10.944 7.500 6.491 1.00 96.62 86 PHE A N 1
ATOM 630 C CA . PHE A 1 86 ? -12.191 6.749 6.612 1.00 96.62 86 PHE A CA 1
ATOM 631 C C . PHE A 1 86 ? -13.310 7.516 5.918 1.00 96.62 86 PHE A C 1
ATOM 633 O O . PHE A 1 86 ? -13.671 8.609 6.351 1.00 96.62 86 PHE A O 1
ATOM 640 N N . PHE A 1 87 ? -13.852 6.955 4.842 1.00 93.06 87 PHE A N 1
ATOM 641 C CA . PHE A 1 87 ? -14.963 7.553 4.114 1.00 93.06 87 PHE A CA 1
ATOM 642 C C . PHE A 1 87 ? -15.785 6.478 3.405 1.00 93.06 87 PHE A C 1
ATOM 644 O O . PHE A 1 87 ? -15.262 5.424 3.045 1.00 93.06 87 PHE A O 1
ATOM 651 N N . GLY A 1 88 ? -17.081 6.729 3.206 1.00 92.25 88 GLY A N 1
ATOM 652 C CA . GLY A 1 88 ? -17.960 5.762 2.536 1.00 92.25 88 GLY A CA 1
ATOM 653 C C . GLY A 1 88 ? -17.959 4.385 3.211 1.00 92.25 88 GLY A C 1
ATOM 654 O O . GLY A 1 88 ? -17.905 3.368 2.524 1.00 92.25 88 GLY A O 1
ATOM 655 N N . ASP A 1 89 ? -17.944 4.370 4.550 1.00 93.06 89 ASP A N 1
ATOM 656 C CA . ASP A 1 89 ? -17.907 3.163 5.393 1.00 93.06 89 ASP A CA 1
ATOM 657 C C . ASP A 1 89 ? -16.692 2.243 5.151 1.00 93.06 89 ASP A C 1
ATOM 659 O O . ASP A 1 89 ? -16.720 1.031 5.373 1.00 93.06 89 ASP A O 1
ATOM 663 N N . ARG A 1 90 ? -15.591 2.815 4.654 1.00 95.94 90 ARG A N 1
ATOM 664 C CA . ARG A 1 90 ? -14.353 2.094 4.357 1.00 95.94 90 ARG A CA 1
ATOM 665 C C . ARG A 1 90 ? -13.143 2.886 4.819 1.00 95.94 90 ARG A C 1
ATOM 667 O O . ARG A 1 90 ? -13.111 4.112 4.753 1.00 95.94 90 ARG A O 1
ATOM 674 N N . LEU A 1 91 ? -12.129 2.157 5.273 1.00 97.88 91 LEU A N 1
ATOM 675 C CA . LEU A 1 91 ? -10.820 2.707 5.594 1.00 97.88 91 LEU A CA 1
ATOM 676 C C . LEU A 1 91 ? -9.899 2.540 4.383 1.00 97.88 91 LEU A C 1
ATOM 678 O O . LEU A 1 91 ? -9.893 1.487 3.744 1.00 97.88 91 LEU A O 1
ATOM 682 N N . TYR A 1 92 ? -9.103 3.561 4.088 1.00 98.25 92 TYR A N 1
ATOM 683 C CA . TYR A 1 92 ? -8.167 3.573 2.970 1.00 98.25 92 TYR A CA 1
ATOM 684 C C . TYR A 1 92 ? -6.769 3.952 3.433 1.00 98.25 92 TYR A C 1
ATOM 686 O O . TYR A 1 92 ? -6.616 4.905 4.194 1.00 98.25 92 TYR A O 1
ATOM 694 N N . ALA A 1 93 ? -5.762 3.233 2.941 1.00 98.56 93 ALA A N 1
ATOM 695 C CA . ALA A 1 93 ? -4.355 3.599 3.035 1.00 98.56 93 ALA A CA 1
ATOM 696 C C . ALA A 1 93 ? -3.928 4.380 1.794 1.00 98.56 93 ALA A C 1
ATOM 698 O O . ALA A 1 93 ? -4.203 3.959 0.666 1.00 98.56 93 ALA A O 1
ATOM 699 N N . LEU A 1 94 ? -3.279 5.523 2.015 1.00 98.31 94 LEU A N 1
ATOM 700 C CA . LEU A 1 94 ? -3.017 6.520 0.983 1.00 98.31 94 LEU A CA 1
ATOM 701 C C . LEU A 1 94 ? -1.518 6.771 0.802 1.00 98.31 94 LEU A C 1
ATOM 703 O O . LEU A 1 94 ? -0.732 6.714 1.753 1.00 98.31 94 LEU A O 1
ATOM 707 N N . ALA A 1 95 ? -1.137 7.080 -0.433 1.00 97.25 95 ALA A N 1
ATOM 708 C CA . ALA A 1 95 ? 0.154 7.640 -0.804 1.00 97.25 95 ALA A CA 1
ATOM 709 C C . ALA A 1 95 ? -0.019 8.493 -2.065 1.00 97.25 95 ALA A C 1
ATOM 711 O O . ALA A 1 95 ? -0.811 8.146 -2.934 1.00 97.25 95 ALA A O 1
ATOM 712 N N . GLU A 1 96 ? 0.765 9.564 -2.188 1.00 95.88 96 GLU A N 1
ATOM 713 C CA . GLU A 1 96 ? 0.703 10.518 -3.314 1.00 95.88 96 GLU A CA 1
ATOM 714 C C . GLU A 1 96 ? 0.927 9.867 -4.698 1.00 95.88 96 GLU A C 1
ATOM 716 O O . GLU A 1 96 ? 0.547 10.408 -5.738 1.00 95.88 96 GLU A O 1
ATOM 721 N N . SER A 1 97 ? 1.581 8.705 -4.727 1.00 93.44 97 SER A N 1
ATOM 722 C CA . SER A 1 97 ? 2.058 8.039 -5.940 1.00 93.44 97 SER A CA 1
ATOM 723 C C . SER A 1 97 ? 1.091 7.021 -6.548 1.00 93.44 97 SER A C 1
ATOM 725 O O . SER A 1 97 ? 1.412 6.449 -7.590 1.00 93.44 97 SER A O 1
ATOM 727 N N . ASP A 1 98 ? -0.057 6.742 -5.923 1.00 96.62 98 ASP A N 1
ATOM 728 C CA . ASP A 1 98 ? -0.959 5.677 -6.376 1.00 96.62 98 ASP A CA 1
ATOM 729 C C . ASP A 1 98 ? -2.417 5.917 -5.955 1.00 96.62 98 ASP A C 1
ATOM 731 O O . ASP A 1 98 ? -2.743 6.863 -5.241 1.00 96.62 98 ASP A O 1
ATOM 735 N N . LEU A 1 99 ? -3.304 5.048 -6.429 1.00 97.69 99 LEU A N 1
ATOM 736 C CA . LEU A 1 99 ? -4.680 4.952 -5.969 1.00 97.69 99 LEU A CA 1
ATOM 737 C C . LEU A 1 99 ? -4.746 4.483 -4.505 1.00 97.69 99 LEU A C 1
ATOM 739 O O . LEU A 1 99 ? -3.851 3.766 -4.038 1.00 97.69 99 LEU A O 1
ATOM 743 N N . PRO A 1 100 ? -5.821 4.834 -3.780 1.00 97.81 100 PRO A N 1
ATOM 744 C CA . PRO A 1 100 ? -6.025 4.371 -2.417 1.00 97.81 100 PRO A CA 1
ATOM 745 C C . PRO A 1 100 ? -6.154 2.849 -2.349 1.00 97.81 100 PRO A C 1
ATOM 747 O O . PRO A 1 100 ? -6.762 2.207 -3.207 1.00 97.81 100 PRO A O 1
ATOM 750 N N . TYR A 1 101 ? -5.639 2.265 -1.271 1.00 98.44 101 TYR A N 1
ATOM 751 C CA . TYR A 1 101 ? -5.837 0.852 -0.963 1.00 98.44 101 TYR A CA 1
ATOM 752 C C . TYR A 1 101 ? -6.891 0.713 0.124 1.00 98.44 101 TYR A C 1
ATOM 754 O O . TYR A 1 101 ? -6.684 1.148 1.255 1.00 98.44 101 TYR A O 1
ATOM 762 N N . ALA A 1 102 ? -8.020 0.090 -0.207 1.00 98.25 102 ALA A N 1
ATOM 763 C CA . ALA A 1 102 ? -9.045 -0.231 0.771 1.00 98.25 102 ALA A CA 1
ATOM 764 C C . ALA A 1 102 ? -8.497 -1.252 1.775 1.00 98.25 102 ALA A C 1
ATOM 766 O O . ALA A 1 102 ? -7.898 -2.266 1.399 1.00 98.25 102 ALA A O 1
ATOM 767 N N . VAL A 1 103 ? -8.732 -0.994 3.056 1.00 98.19 103 VAL A N 1
ATOM 768 C CA . VAL A 1 103 ? -8.331 -1.855 4.164 1.00 98.19 103 VAL A CA 1
ATOM 769 C C . VAL A 1 103 ? -9.518 -2.131 5.077 1.00 98.19 103 VAL A C 1
ATOM 771 O O . VAL A 1 103 ? -10.424 -1.312 5.233 1.00 98.19 103 VAL A O 1
ATOM 774 N N . ARG A 1 104 ? -9.526 -3.318 5.672 1.00 97.19 104 ARG A N 1
ATOM 775 C CA . ARG A 1 104 ? -10.584 -3.794 6.558 1.00 97.19 104 ARG A CA 1
ATOM 776 C C . ARG A 1 104 ? -9.984 -4.201 7.893 1.00 97.19 104 ARG A C 1
ATOM 778 O O . ARG A 1 104 ? -8.988 -4.917 7.932 1.00 97.19 104 ARG A O 1
ATOM 785 N N . LEU A 1 105 ? -10.623 -3.767 8.974 1.00 95.38 105 LEU A N 1
ATOM 786 C CA . LEU A 1 105 ? -10.350 -4.255 10.321 1.00 95.38 105 LEU A CA 1
ATOM 787 C C . LEU A 1 105 ? -11.284 -5.431 10.609 1.00 95.38 105 LEU A C 1
ATOM 789 O O . LEU A 1 105 ? -12.500 -5.303 10.455 1.00 95.38 105 LEU A O 1
ATOM 793 N N . THR A 1 106 ? -10.737 -6.577 11.001 1.00 94.31 106 THR A N 1
ATOM 794 C CA . THR A 1 106 ? -11.541 -7.759 11.333 1.00 94.31 106 THR A CA 1
ATOM 795 C C . THR A 1 106 ? -12.117 -7.654 12.747 1.00 94.31 106 THR A C 1
ATOM 797 O O . THR A 1 106 ? -11.679 -6.848 13.579 1.00 94.31 106 THR A O 1
ATOM 800 N N . ALA A 1 107 ? -13.118 -8.487 13.048 1.00 91.38 107 ALA A N 1
ATOM 801 C CA . ALA A 1 107 ? -13.724 -8.545 14.379 1.00 91.38 107 ALA A CA 1
ATOM 802 C C . ALA A 1 107 ? -12.707 -8.905 15.480 1.00 91.38 107 ALA A C 1
ATOM 804 O O . ALA A 1 107 ? -12.844 -8.438 16.609 1.00 91.38 107 ALA A O 1
ATOM 805 N N . ASP A 1 108 ? -11.651 -9.637 15.132 1.00 90.00 108 ASP A N 1
ATOM 806 C CA . ASP A 1 108 ? -10.601 -10.051 16.066 1.00 90.00 108 ASP A CA 1
ATOM 807 C C . ASP A 1 108 ? -9.446 -9.038 16.162 1.00 90.00 108 ASP A C 1
ATOM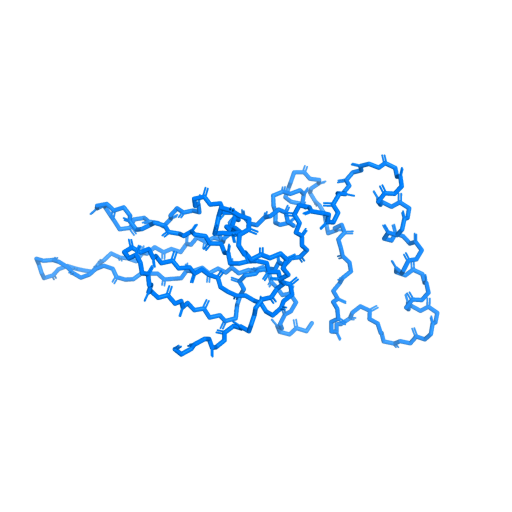 809 O O . ASP A 1 108 ? -8.506 -9.225 16.932 1.00 90.00 108 ASP A O 1
ATOM 813 N N . GLY A 1 109 ? 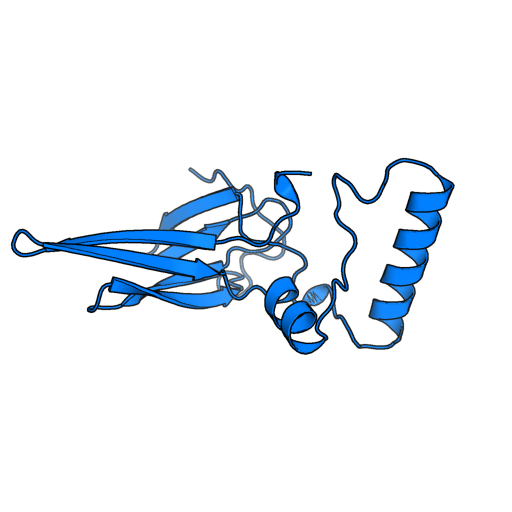-9.530 -7.923 15.425 1.00 92.06 109 GLY A N 1
ATOM 814 C CA . GLY A 1 109 ? -8.526 -6.858 15.434 1.00 92.06 109 GLY A CA 1
ATOM 815 C C . GLY A 1 109 ? -7.377 -7.054 14.444 1.00 92.06 109 GLY A C 1
ATOM 816 O O . GLY A 1 109 ? -6.360 -6.381 14.581 1.00 92.06 109 GLY A O 1
ATOM 817 N N . ASP A 1 110 ? -7.518 -7.945 13.457 1.00 95.56 110 ASP A N 1
ATOM 818 C CA . ASP A 1 110 ? -6.567 -8.051 12.345 1.00 95.56 110 ASP A CA 1
ATOM 819 C C . ASP A 1 110 ? -6.820 -6.965 11.281 1.00 95.56 110 ASP A C 1
ATOM 821 O O . ASP A 1 110 ? -7.900 -6.374 11.214 1.00 95.56 110 ASP A O 1
ATOM 825 N N . VAL A 1 111 ? -5.820 -6.709 10.439 1.00 97.69 111 VAL A N 1
ATOM 826 C CA . VAL A 1 111 ? -5.850 -5.743 9.339 1.00 97.69 111 VAL A CA 1
ATOM 827 C C . VAL A 1 111 ? -5.702 -6.488 8.013 1.00 97.69 111 VAL A C 1
ATOM 829 O O . VAL A 1 111 ? -4.701 -7.155 7.755 1.00 97.69 111 VAL A O 1
ATOM 832 N N . GLU A 1 112 ? -6.672 -6.327 7.125 1.00 98.00 112 GLU A N 1
ATOM 833 C CA . GLU A 1 112 ? -6.661 -6.927 5.794 1.00 98.00 112 GLU A CA 1
ATOM 834 C C . GLU A 1 112 ? -6.606 -5.851 4.716 1.00 98.00 112 GLU A C 1
ATOM 836 O O . GLU A 1 112 ? -7.376 -4.892 4.733 1.00 98.00 112 GLU A O 1
ATOM 841 N N . THR A 1 113 ? -5.737 -6.031 3.725 1.00 98.50 113 THR A N 1
ATOM 842 C CA . THR A 1 113 ? -5.814 -5.261 2.480 1.00 98.50 113 THR A CA 1
ATOM 843 C C . THR A 1 113 ? -6.894 -5.866 1.596 1.00 98.50 113 THR A C 1
ATOM 845 O O . THR A 1 113 ? -6.793 -7.030 1.213 1.00 98.50 113 THR A O 1
ATOM 848 N N . VAL A 1 114 ? -7.917 -5.076 1.277 1.00 98.00 114 VAL A N 1
ATOM 849 C CA . VAL A 1 114 ? -9.009 -5.472 0.379 1.00 98.00 114 VAL A CA 1
ATOM 850 C C . VAL A 1 114 ? -8.567 -5.337 -1.075 1.00 98.00 114 VAL A C 1
ATOM 852 O O . VAL A 1 114 ? -8.831 -6.226 -1.876 1.00 98.00 114 VAL A O 1
ATOM 855 N N . GLY A 1 115 ? -7.864 -4.252 -1.409 1.00 97.38 115 GLY A N 1
ATOM 856 C CA . GLY A 1 115 ? -7.311 -4.040 -2.745 1.00 97.38 115 GLY A CA 1
ATOM 857 C C . GLY A 1 115 ? -7.143 -2.567 -3.102 1.00 97.38 115 GLY A C 1
ATOM 858 O O . GLY A 1 115 ? -7.569 -1.683 -2.359 1.00 97.38 115 GLY A O 1
ATOM 859 N N . ARG A 1 116 ? -6.516 -2.325 -4.254 1.00 97.56 116 ARG A N 1
ATOM 860 C CA . ARG A 1 116 ? -6.406 -1.007 -4.889 1.00 97.56 116 ARG A CA 1
ATOM 861 C C . ARG A 1 116 ? -7.791 -0.569 -5.374 1.00 97.56 116 ARG A C 1
ATOM 863 O O . ARG A 1 116 ? -8.502 -1.387 -5.950 1.00 97.56 116 ARG A O 1
ATOM 870 N N . ASN A 1 117 ? -8.185 0.672 -5.112 1.00 96.56 117 ASN A N 1
ATOM 871 C CA . ASN A 1 117 ? -9.544 1.149 -5.358 1.00 96.56 117 ASN A CA 1
ATOM 872 C C . ASN A 1 117 ? -9.537 2.392 -6.259 1.00 96.56 117 ASN A C 1
ATOM 874 O O . ASN A 1 117 ? -8.899 3.390 -5.938 1.00 96.56 117 ASN A O 1
ATOM 878 N N . ASP A 1 118 ? -10.250 2.309 -7.378 1.00 96.25 118 ASP A N 1
ATOM 879 C CA . ASP A 1 118 ? -10.429 3.363 -8.383 1.00 96.25 118 ASP A CA 1
ATOM 880 C C . ASP A 1 118 ? -11.824 4.015 -8.319 1.00 96.25 118 ASP A C 1
ATOM 882 O O . ASP A 1 118 ? -12.204 4.766 -9.212 1.00 96.25 118 ASP A O 1
ATOM 886 N N . PHE A 1 119 ? -12.607 3.707 -7.281 1.00 94.75 119 PHE A N 1
ATOM 887 C CA . PHE A 1 119 ? -13.997 4.131 -7.104 1.00 94.75 119 PHE A CA 1
ATOM 888 C C . PHE A 1 119 ? -14.884 3.804 -8.305 1.00 94.75 119 PHE A C 1
ATOM 890 O O . PHE A 1 119 ? -15.612 4.654 -8.801 1.00 94.75 119 PHE A O 1
ATOM 897 N N . ASN A 1 120 ? -14.835 2.550 -8.764 1.00 93.69 120 ASN A N 1
ATOM 898 C CA . ASN A 1 120 ? -15.577 2.085 -9.940 1.00 93.69 120 ASN A CA 1
ATOM 899 C C . ASN A 1 120 ? -15.186 2.855 -11.213 1.00 93.69 120 ASN A C 1
ATOM 901 O O . ASN A 1 120 ? -16.026 3.144 -12.065 1.00 93.69 120 ASN A O 1
ATOM 905 N N . GLY A 1 121 ? -13.904 3.198 -11.324 1.00 93.75 121 GLY A N 1
ATOM 906 C CA . GLY A 1 121 ? -13.345 3.953 -12.443 1.00 93.75 121 GLY A CA 1
ATOM 907 C C . GLY A 1 121 ? -13.575 5.467 -12.389 1.00 93.75 121 GLY A C 1
ATOM 908 O O . GLY A 1 121 ? -13.152 6.161 -13.313 1.00 93.75 121 GLY A O 1
ATOM 909 N N . GLU A 1 122 ? -14.202 6.005 -11.338 1.00 94.50 122 GLU A N 1
ATOM 910 C CA . GLU A 1 122 ? -14.363 7.457 -11.174 1.00 94.50 122 GLU A CA 1
ATOM 911 C C . GLU A 1 122 ? -13.034 8.160 -10.851 1.00 94.50 122 GLU A C 1
ATOM 913 O O . GLU A 1 122 ? -12.841 9.324 -11.208 1.00 94.50 122 GLU A O 1
ATOM 918 N N . LEU A 1 123 ? -12.088 7.452 -10.225 1.00 93.19 123 LEU A N 1
ATOM 919 C CA . LEU A 1 123 ? -10.746 7.948 -9.943 1.00 93.19 123 LEU A CA 1
ATOM 920 C C . LEU A 1 123 ? -9.716 7.283 -10.862 1.00 93.19 123 LEU A C 1
ATOM 922 O O . LEU A 1 123 ? -9.273 6.159 -10.641 1.00 93.19 123 LEU A O 1
ATOM 926 N N . PHE A 1 124 ? -9.299 8.024 -11.887 1.00 89.12 124 PHE A N 1
ATOM 927 C CA . PHE A 1 124 ? -8.390 7.545 -12.934 1.00 89.12 124 PHE A CA 1
ATOM 928 C C . PHE A 1 124 ? -6.900 7.823 -12.662 1.00 89.12 124 PHE A C 1
ATOM 930 O O . PHE A 1 124 ? -6.038 7.314 -13.377 1.00 89.12 124 PHE A O 1
ATOM 937 N N . MET A 1 125 ? -6.575 8.645 -11.661 1.00 90.50 125 MET A N 1
ATOM 938 C CA . MET A 1 125 ? -5.202 9.023 -11.305 1.00 90.50 125 MET A CA 1
ATOM 939 C C . MET A 1 125 ? -5.008 9.054 -9.789 1.00 90.50 125 MET A C 1
ATOM 941 O O . MET A 1 125 ? -5.979 8.961 -9.040 1.00 90.50 125 MET A O 1
ATOM 945 N N . SER A 1 126 ? -3.758 9.177 -9.329 1.00 92.69 126 SER A N 1
ATOM 946 C CA . SER A 1 126 ? -3.490 9.310 -7.897 1.00 92.69 126 SER A CA 1
ATOM 947 C C . SER A 1 126 ? -4.184 10.542 -7.313 1.00 92.69 126 SER A C 1
ATOM 949 O O . SER A 1 126 ? -4.440 11.537 -7.995 1.00 92.69 126 SER A O 1
ATOM 951 N N . MET A 1 127 ? -4.497 10.453 -6.025 1.00 93.00 127 MET A N 1
ATOM 952 C CA . MET A 1 127 ? -5.052 11.546 -5.238 1.00 93.00 127 MET A CA 1
ATOM 953 C C . MET A 1 127 ? -4.084 11.902 -4.114 1.00 93.00 127 MET A C 1
ATOM 955 O O . MET A 1 127 ? -3.232 11.094 -3.744 1.00 93.00 127 MET A O 1
ATOM 959 N N . THR A 1 128 ? -4.235 13.099 -3.547 1.00 95.75 128 THR A N 1
ATOM 960 C CA . THR A 1 128 ? -3.442 13.471 -2.372 1.00 95.75 128 THR A CA 1
ATOM 961 C C . THR A 1 128 ? -3.663 12.484 -1.228 1.00 95.75 128 THR A C 1
ATOM 963 O O . THR A 1 128 ? -4.777 11.999 -1.013 1.00 95.75 128 THR A O 1
ATOM 966 N N . ALA A 1 129 ? -2.614 12.237 -0.444 1.00 97.06 129 ALA A N 1
ATOM 967 C CA . ALA A 1 129 ? -2.720 11.496 0.802 1.00 97.06 129 ALA A CA 1
ATOM 968 C C . ALA A 1 129 ? -3.445 12.294 1.903 1.00 97.06 129 ALA A C 1
ATOM 970 O O . ALA A 1 129 ? -3.680 11.773 2.987 1.00 97.06 129 ALA A O 1
ATOM 971 N N . HIS A 1 130 ? -3.841 13.544 1.672 1.00 97.12 130 HIS A N 1
ATOM 972 C CA . HIS A 1 130 ? -4.536 14.360 2.669 1.00 97.12 130 HIS A CA 1
ATOM 973 C C . HIS A 1 130 ? -5.881 14.899 2.152 1.00 97.12 130 HIS A C 1
ATOM 975 O O . HIS A 1 130 ? -6.072 16.119 2.116 1.00 97.12 130 HIS A O 1
ATOM 981 N N . PRO A 1 131 ? -6.821 14.023 1.739 1.00 93.75 131 PRO A N 1
ATOM 982 C CA . PRO A 1 131 ? -8.154 14.456 1.338 1.00 93.75 131 PRO A CA 1
ATOM 983 C C . PRO A 1 131 ? -8.919 15.033 2.538 1.00 93.75 131 PRO A C 1
ATOM 985 O O . PRO A 1 131 ? -8.645 14.680 3.689 1.00 93.75 131 PRO A O 1
ATOM 988 N N . LYS A 1 132 ? -9.870 15.927 2.262 1.00 86.75 132 LYS A N 1
ATOM 989 C CA . LYS A 1 132 ? -10.744 16.557 3.259 1.00 86.75 132 LYS A CA 1
ATOM 990 C C . LYS A 1 132 ? -12.201 16.284 2.945 1.00 86.75 132 LYS A C 1
ATOM 992 O O . LYS A 1 132 ? -12.532 16.316 1.741 1.00 86.75 132 LYS A O 1
#

Foldseek 3Di:
DVQQDAAKDWFWDDDPNDTDIEIDTQPALQNVLCVVVVHHLAARPPPQPPDDVSNVVRVVSNVVCCVVPSDPCQSDDDRLHDAWDQDPNWIWRADQRFATFTWDQDPVGYIDTPGGDCPVVPNPGHDDRDDD

pLDDT: mean 93.99, std 4.17, range [77.94, 98.56]

InterPro domains:
  IPR004294 Carotenoid oxygenase [PF03055] (1-132)
  IPR004294 Carotenoid oxygenase [PTHR10543] (1-132)

Radius of gyration: 16.53 Å; chains: 1; bounding box: 42×29×50 Å

Organism: Rosa hybrid cultivar (NCBI:txid128735)